Protein AF-A0A3D2M4K3-F1 (afdb_monomer_lite)

Structure (mmCIF, N/CA/C/O backbone):
data_AF-A0A3D2M4K3-F1
#
_entry.id   AF-A0A3D2M4K3-F1
#
loop_
_atom_site.group_PDB
_atom_site.id
_atom_site.type_symbol
_atom_site.label_atom_id
_atom_site.label_alt_id
_atom_site.label_comp_id
_atom_site.label_asym_id
_atom_site.label_entity_id
_atom_site.label_seq_id
_atom_site.pdbx_PDB_ins_code
_atom_site.Cartn_x
_atom_site.Cartn_y
_atom_site.Cartn_z
_atom_site.occupancy
_atom_site.B_iso_or_equiv
_atom_site.auth_seq_id
_atom_site.auth_comp_id
_atom_site.auth_asym_id
_atom_site.auth_atom_id
_atom_site.pdbx_PDB_model_num
ATOM 1 N N . MET A 1 1 ? -12.618 -17.850 25.565 1.00 41.81 1 MET A N 1
ATOM 2 C CA . MET A 1 1 ? -13.085 -18.728 24.472 1.00 41.81 1 MET A CA 1
ATOM 3 C C . MET A 1 1 ? -11.835 -19.236 23.772 1.00 41.81 1 MET A C 1
ATOM 5 O O . MET A 1 1 ? -11.196 -18.463 23.075 1.00 41.81 1 MET A O 1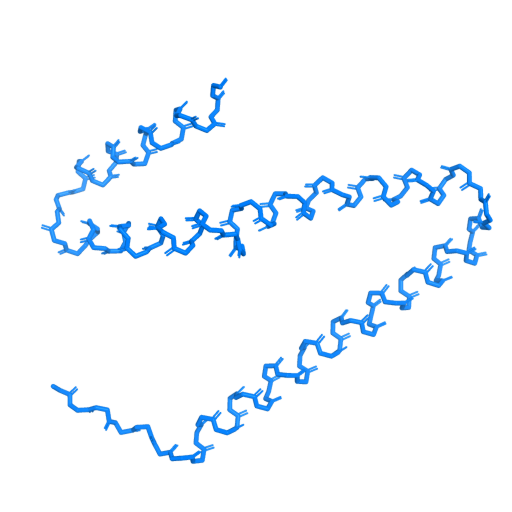
ATOM 9 N N . SER A 1 2 ? -11.391 -20.438 24.149 1.00 35.91 2 SER A N 1
ATOM 10 C CA . SER A 1 2 ? -10.045 -20.959 23.880 1.00 35.91 2 SER A CA 1
ATOM 11 C C . SER A 1 2 ? -9.763 -21.206 22.404 1.00 35.91 2 SER A C 1
ATOM 13 O O . SER A 1 2 ? -10.567 -21.811 21.696 1.00 35.91 2 SER A O 1
ATOM 15 N N . GLU A 1 3 ? -8.562 -20.804 21.995 1.00 50.06 3 GLU A N 1
ATOM 16 C CA . GLU A 1 3 ? -7.869 -21.276 20.803 1.00 50.06 3 GLU A CA 1
ATOM 17 C C . GLU A 1 3 ? -7.831 -22.806 20.755 1.00 50.06 3 GLU A C 1
ATOM 19 O O . GLU A 1 3 ? -7.345 -23.467 21.669 1.00 50.06 3 GLU A O 1
ATOM 24 N N . THR A 1 4 ? -8.292 -23.362 19.636 1.00 47.03 4 THR A N 1
ATOM 25 C CA . THR A 1 4 ? -7.932 -24.715 19.194 1.00 47.03 4 THR A CA 1
ATOM 26 C C . THR A 1 4 ? -7.133 -24.589 17.897 1.00 47.03 4 THR A C 1
ATOM 28 O O . THR A 1 4 ? -7.567 -25.007 16.829 1.00 47.03 4 THR A O 1
ATOM 31 N N . ALA A 1 5 ? -5.965 -23.948 17.959 1.00 48.50 5 ALA A N 1
ATOM 32 C CA . ALA A 1 5 ? -5.013 -23.959 16.853 1.00 48.50 5 ALA A CA 1
ATOM 33 C C . ALA A 1 5 ? -4.149 -25.223 16.969 1.00 48.50 5 ALA A C 1
ATOM 35 O O . ALA A 1 5 ? -3.098 -25.242 17.607 1.00 48.50 5 ALA A O 1
ATOM 36 N N . GLY A 1 6 ? -4.617 -26.321 16.373 1.00 45.91 6 GLY A N 1
ATOM 37 C CA . GLY A 1 6 ? -3.807 -27.527 16.228 1.00 45.91 6 GLY A CA 1
ATOM 38 C C . GLY A 1 6 ? -2.518 -27.209 15.463 1.00 45.91 6 GLY A C 1
ATOM 39 O O . GLY A 1 6 ? -2.560 -26.569 14.411 1.00 45.91 6 GLY A O 1
ATOM 40 N N . LYS A 1 7 ? -1.370 -27.683 15.964 1.00 57.91 7 LYS A N 1
ATOM 41 C CA . LYS A 1 7 ? -0.027 -27.469 15.382 1.00 57.91 7 LYS A CA 1
ATOM 42 C C . LYS A 1 7 ? 0.044 -27.725 13.860 1.00 57.91 7 LYS A C 1
ATOM 44 O O . LYS A 1 7 ? 0.805 -27.055 13.171 1.00 57.91 7 LYS A O 1
ATOM 49 N N . GLY A 1 8 ? -0.782 -28.628 13.319 1.00 60.84 8 GLY A N 1
ATOM 50 C CA . GLY A 1 8 ? -0.865 -28.910 11.877 1.00 60.84 8 GLY A CA 1
ATOM 51 C C . GLY A 1 8 ? -1.519 -27.810 11.024 1.00 60.84 8 GLY A C 1
ATOM 52 O O . GLY A 1 8 ? -1.172 -27.667 9.855 1.00 60.84 8 GLY A O 1
ATOM 53 N N . GLY A 1 9 ? -2.424 -27.004 11.589 1.00 74.69 9 GLY A N 1
ATOM 54 C CA . GLY A 1 9 ? -3.095 -25.916 10.870 1.00 74.69 9 GLY A CA 1
ATOM 55 C C . GLY A 1 9 ? -2.175 -24.719 10.633 1.00 74.69 9 GLY A C 1
ATOM 56 O O . GLY A 1 9 ? -2.117 -24.198 9.524 1.00 74.69 9 GLY A O 1
ATOM 57 N N . LEU A 1 10 ? -1.394 -24.331 11.645 1.00 81.19 10 LEU A N 1
ATOM 58 C CA . LEU A 1 10 ? -0.476 -23.194 11.547 1.00 81.19 10 LEU A CA 1
ATOM 59 C C . LEU A 1 10 ? 0.699 -23.491 10.602 1.00 81.19 10 LEU A C 1
ATOM 61 O O . LEU A 1 10 ? 1.019 -22.669 9.750 1.00 81.19 10 LEU A O 1
ATOM 65 N N . LEU A 1 11 ? 1.293 -24.689 10.693 1.00 87.06 11 LEU A N 1
ATOM 66 C CA . LEU A 1 11 ? 2.356 -25.138 9.782 1.00 87.06 11 LEU A CA 1
ATOM 67 C C . LEU A 1 11 ? 1.882 -25.162 8.324 1.00 87.06 11 LEU A C 1
ATOM 69 O O . LEU A 1 11 ? 2.580 -24.667 7.440 1.00 87.06 11 LEU A O 1
ATOM 73 N N . ARG A 1 12 ? 0.675 -25.685 8.076 1.00 84.38 12 ARG A N 1
ATOM 74 C CA . ARG A 1 12 ? 0.073 -25.715 6.739 1.00 84.38 12 ARG A CA 1
ATOM 75 C C . ARG A 1 12 ? -0.195 -24.305 6.209 1.00 84.38 12 ARG A C 1
ATOM 77 O O . ARG A 1 12 ? 0.150 -24.024 5.065 1.00 84.38 12 ARG A O 1
ATOM 84 N N . SER A 1 13 ? -0.761 -23.418 7.024 1.00 82.31 13 SER A N 1
ATOM 85 C CA . SER A 1 13 ? -1.032 -22.030 6.629 1.00 82.31 13 SER A CA 1
ATOM 86 C C . SER A 1 13 ? 0.252 -21.251 6.340 1.00 82.31 13 SER A C 1
ATOM 88 O O . SER A 1 13 ? 0.355 -20.610 5.295 1.00 82.31 13 SER A O 1
ATOM 90 N N . SER A 1 14 ? 1.266 -21.363 7.200 1.00 87.50 14 SER A N 1
ATOM 91 C CA . SER A 1 14 ? 2.571 -20.726 6.985 1.00 87.50 14 SER A CA 1
ATOM 92 C C . SER A 1 14 ? 3.271 -21.252 5.731 1.00 87.50 14 SER A C 1
ATOM 94 O O . SER A 1 14 ? 3.847 -20.467 4.976 1.00 87.50 14 SER A O 1
ATOM 96 N N . ALA A 1 15 ? 3.185 -22.558 5.456 1.00 91.94 15 ALA A N 1
ATOM 97 C CA . ALA A 1 15 ? 3.720 -23.148 4.230 1.00 91.94 15 ALA A CA 1
ATOM 98 C C . ALA A 1 15 ? 3.026 -22.595 2.974 1.00 91.94 15 ALA A C 1
ATOM 100 O O . ALA A 1 15 ? 3.702 -22.202 2.024 1.00 91.94 15 ALA A O 1
ATOM 101 N N . VAL A 1 16 ? 1.693 -22.490 2.982 1.00 91.88 16 VAL A N 1
ATOM 102 C CA . VAL A 1 16 ? 0.924 -21.930 1.857 1.00 91.88 16 VAL A CA 1
ATOM 103 C C . VAL A 1 16 ? 1.304 -20.471 1.594 1.00 91.88 16 VAL A C 1
ATOM 105 O O . VAL A 1 16 ? 1.586 -20.113 0.451 1.00 91.88 16 VAL A O 1
ATOM 108 N N . VAL A 1 17 ? 1.382 -19.637 2.634 1.00 88.94 17 VAL A N 1
ATOM 109 C CA . VAL A 1 17 ? 1.775 -18.222 2.495 1.00 88.94 17 VAL A CA 1
ATOM 110 C C . VAL A 1 17 ? 3.207 -18.095 1.969 1.00 88.94 17 VAL A C 1
ATOM 112 O O . VAL A 1 17 ? 3.477 -17.263 1.100 1.00 88.94 17 VAL A O 1
ATOM 115 N N . SER A 1 18 ? 4.120 -18.951 2.433 1.00 90.50 18 SER A N 1
ATOM 116 C CA . SER A 1 18 ? 5.519 -18.958 1.987 1.00 90.50 18 SER A CA 1
ATOM 117 C C . SER A 1 18 ? 5.641 -19.317 0.504 1.00 90.50 18 SER A C 1
ATOM 119 O O . SER A 1 18 ? 6.345 -18.637 -0.242 1.00 90.50 18 SER A O 1
ATOM 121 N N . VAL A 1 19 ? 4.900 -20.335 0.052 1.00 95.69 19 VAL A N 1
ATOM 122 C CA . VAL A 1 19 ? 4.847 -20.742 -1.362 1.00 95.69 19 VAL A CA 1
ATOM 123 C C . VAL A 1 19 ? 4.242 -19.640 -2.232 1.00 95.69 19 VAL A C 1
ATOM 125 O O . VAL A 1 19 ? 4.814 -19.297 -3.265 1.00 95.69 19 VAL A O 1
ATOM 128 N N . MET A 1 20 ? 3.135 -19.031 -1.798 1.00 91.81 20 MET A N 1
ATOM 129 C CA . MET A 1 20 ? 2.511 -17.902 -2.502 1.00 91.81 20 MET A CA 1
ATOM 130 C C . MET A 1 20 ? 3.454 -16.694 -2.609 1.00 91.81 20 MET A C 1
ATOM 132 O O . MET A 1 20 ? 3.530 -16.043 -3.654 1.00 91.81 20 MET A O 1
ATOM 136 N N . THR A 1 21 ? 4.228 -16.424 -1.556 1.00 91.56 21 THR A N 1
ATOM 137 C CA . THR A 1 21 ? 5.234 -15.352 -1.545 1.00 91.56 21 THR A CA 1
ATOM 138 C C . THR A 1 21 ? 6.378 -15.651 -2.516 1.00 91.56 21 THR A C 1
ATOM 140 O O . THR A 1 21 ? 6.792 -14.769 -3.271 1.00 91.56 21 THR A O 1
ATOM 143 N N . LEU A 1 22 ? 6.874 -16.893 -2.539 1.00 94.31 22 LEU A N 1
ATOM 144 C CA . LEU A 1 22 ? 7.937 -17.323 -3.450 1.00 94.31 22 LEU A CA 1
ATOM 145 C C . LEU A 1 22 ? 7.490 -17.222 -4.914 1.00 94.31 22 LEU A C 1
ATOM 147 O O . LEU A 1 22 ? 8.196 -16.631 -5.729 1.00 94.31 22 LEU A O 1
ATOM 151 N N . LEU A 1 23 ? 6.297 -17.733 -5.229 1.00 94.94 23 LEU A N 1
ATOM 152 C CA . LEU A 1 23 ? 5.696 -17.639 -6.562 1.00 94.94 23 LEU A CA 1
ATOM 153 C C . LEU A 1 23 ? 5.587 -16.186 -7.022 1.00 94.94 23 LEU A C 1
ATOM 155 O O . LEU A 1 23 ? 6.013 -15.859 -8.126 1.00 94.94 23 LEU A O 1
ATOM 159 N N . SER A 1 24 ? 5.099 -15.301 -6.154 1.00 91.81 24 SER A N 1
ATOM 160 C CA . SER A 1 24 ? 4.982 -13.872 -6.465 1.00 91.81 24 SER A CA 1
ATOM 161 C C . SER A 1 24 ? 6.339 -13.237 -6.788 1.00 91.81 24 SER A C 1
ATOM 163 O O . SER A 1 24 ? 6.443 -12.430 -7.711 1.00 91.81 24 SER A O 1
ATOM 165 N N . ARG A 1 25 ? 7.403 -13.629 -6.072 1.00 89.25 25 ARG A N 1
ATOM 166 C CA . ARG A 1 25 ? 8.772 -13.159 -6.341 1.00 89.25 25 ARG A CA 1
ATOM 167 C C . ARG A 1 25 ? 9.314 -13.667 -7.672 1.00 89.25 25 ARG A C 1
ATOM 169 O O . ARG A 1 25 ? 9.886 -12.880 -8.420 1.00 89.25 25 ARG A O 1
ATOM 176 N N . VAL A 1 26 ? 9.120 -14.950 -7.976 1.00 94.56 26 VAL A N 1
ATOM 177 C CA . VAL A 1 26 ? 9.561 -15.543 -9.247 1.00 94.56 26 VAL A CA 1
ATOM 178 C C . VAL A 1 26 ? 8.834 -14.889 -10.422 1.00 94.56 26 VAL A C 1
ATOM 180 O O . VAL A 1 26 ? 9.481 -14.491 -11.384 1.00 94.56 26 VA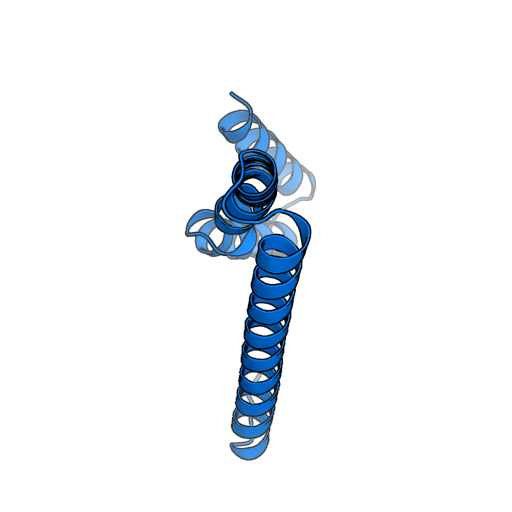L A O 1
ATOM 183 N N . LEU A 1 27 ? 7.517 -14.694 -10.324 1.00 91.50 27 LEU A N 1
ATOM 184 C CA . LEU A 1 27 ? 6.737 -13.995 -11.350 1.00 91.50 27 LEU A CA 1
ATOM 185 C C . LEU A 1 27 ? 7.199 -12.543 -11.538 1.00 91.50 27 LEU A C 1
ATOM 187 O O . LEU A 1 27 ? 7.316 -12.080 -12.671 1.00 91.50 27 LEU A O 1
ATOM 191 N N . GLY A 1 28 ? 7.519 -11.840 -10.447 1.00 85.50 28 GLY A N 1
ATOM 192 C CA . GLY A 1 28 ? 8.124 -10.508 -10.506 1.00 85.50 28 GLY A CA 1
ATOM 193 C C . GLY A 1 28 ? 9.480 -10.505 -11.220 1.00 85.50 28 GLY A C 1
ATOM 194 O O . GLY A 1 28 ? 9.719 -9.662 -12.076 1.00 85.50 28 GLY A O 1
ATOM 195 N N . MET A 1 29 ? 10.332 -11.494 -10.946 1.00 85.69 29 MET A N 1
ATOM 196 C CA . MET A 1 29 ? 11.635 -11.634 -11.603 1.00 85.69 29 MET A CA 1
ATOM 197 C C . MET A 1 29 ? 11.502 -11.949 -13.098 1.00 85.69 29 MET A C 1
ATOM 199 O O . MET A 1 29 ? 12.226 -11.382 -13.914 1.00 85.69 29 MET A O 1
ATOM 203 N N . VAL A 1 30 ? 10.549 -12.805 -13.477 1.00 87.94 30 VAL A N 1
ATOM 204 C CA . VAL A 1 30 ? 10.238 -13.085 -14.887 1.00 87.94 30 VAL A CA 1
ATOM 205 C C . VAL A 1 30 ? 9.739 -11.824 -15.585 1.00 87.94 30 VAL A C 1
ATOM 207 O O . VAL A 1 30 ? 10.201 -11.524 -16.682 1.00 87.94 30 VAL A O 1
ATOM 210 N N . ARG A 1 31 ? 8.855 -11.044 -14.950 1.00 81.50 31 ARG A N 1
ATOM 211 C CA . ARG A 1 31 ? 8.429 -9.737 -15.472 1.00 81.50 31 ARG A CA 1
ATOM 212 C C . ARG A 1 31 ? 9.634 -8.835 -15.728 1.00 81.50 31 ARG A C 1
ATOM 214 O O . ARG A 1 31 ? 9.717 -8.236 -16.793 1.00 81.50 31 ARG A O 1
ATOM 221 N N . ASP A 1 32 ? 10.555 -8.750 -14.776 1.00 77.31 32 ASP A N 1
ATOM 222 C CA . ASP A 1 32 ? 11.732 -7.888 -14.892 1.00 77.31 32 ASP A CA 1
ATOM 223 C C . ASP A 1 32 ? 12.673 -8.359 -16.012 1.00 77.31 32 ASP A C 1
ATOM 225 O O . ASP A 1 32 ? 13.148 -7.533 -16.789 1.00 77.31 32 ASP A O 1
ATOM 229 N N . MET A 1 33 ? 12.868 -9.674 -16.172 1.00 78.25 33 MET A N 1
ATOM 230 C CA . MET A 1 33 ? 13.605 -10.258 -17.303 1.00 78.25 33 MET A CA 1
ATOM 231 C C . MET A 1 33 ? 12.934 -9.968 -18.647 1.00 78.25 33 MET A C 1
ATOM 233 O O . MET A 1 33 ? 13.612 -9.603 -19.604 1.00 78.25 33 MET A O 1
ATOM 237 N N . VAL A 1 34 ? 11.607 -10.096 -18.722 1.00 81.19 34 VAL A N 1
ATOM 238 C CA . VAL A 1 34 ? 10.823 -9.783 -19.922 1.00 81.19 34 VAL A CA 1
ATOM 239 C C . VAL A 1 34 ? 10.991 -8.306 -20.276 1.00 81.19 34 VAL A C 1
ATOM 241 O O . VAL A 1 34 ? 11.391 -7.990 -21.393 1.00 81.19 34 VAL A O 1
ATOM 244 N N . VAL A 1 35 ? 10.796 -7.397 -19.323 1.00 74.44 35 VAL A N 1
ATOM 245 C CA . VAL A 1 35 ? 10.979 -5.950 -19.525 1.00 74.44 35 VAL A CA 1
ATOM 246 C C . VAL A 1 35 ? 12.407 -5.635 -19.982 1.00 74.44 35 VAL A C 1
ATOM 248 O O . VAL A 1 35 ? 12.582 -4.929 -20.971 1.00 74.44 35 VAL A O 1
ATOM 251 N N . ALA A 1 36 ? 13.424 -6.214 -19.341 1.00 71.56 36 ALA A N 1
ATOM 252 C CA . ALA A 1 36 ? 14.818 -6.041 -19.747 1.00 71.56 36 ALA A CA 1
ATOM 253 C C . ALA A 1 36 ? 15.103 -6.603 -21.154 1.00 71.56 36 ALA A C 1
ATOM 255 O O . ALA A 1 36 ? 15.881 -6.013 -21.897 1.00 71.56 36 ALA A O 1
ATOM 256 N N . SER A 1 37 ? 14.456 -7.706 -21.548 1.00 69.94 37 SER A N 1
ATOM 257 C CA . SER A 1 37 ? 14.622 -8.311 -22.878 1.00 69.94 37 SER A CA 1
ATOM 258 C C . SER A 1 37 ? 13.945 -7.517 -24.001 1.00 69.94 37 SER A C 1
ATOM 260 O O . SER A 1 37 ? 14.499 -7.430 -25.093 1.00 69.94 37 SER A O 1
ATOM 262 N N . TYR A 1 38 ? 12.783 -6.905 -23.738 1.00 64.88 38 TYR A N 1
ATOM 263 C CA . TYR A 1 38 ? 12.044 -6.118 -24.733 1.00 64.88 38 TYR A CA 1
ATOM 264 C C . TYR A 1 38 ? 12.557 -4.678 -24.854 1.00 64.88 38 TYR A C 1
ATOM 266 O O . TYR A 1 38 ? 12.502 -4.108 -25.941 1.00 64.88 38 TYR A O 1
ATOM 274 N N . PHE A 1 39 ? 13.053 -4.082 -23.765 1.00 63.28 39 PHE A N 1
ATOM 275 C CA . PHE A 1 39 ? 13.494 -2.681 -23.744 1.00 63.28 39 PHE A CA 1
ATOM 276 C C . PHE A 1 39 ? 15.023 -2.498 -23.706 1.00 63.28 39 PHE A C 1
ATOM 278 O O . PHE A 1 39 ? 15.499 -1.379 -23.906 1.00 63.28 39 PHE A O 1
ATOM 285 N N . GL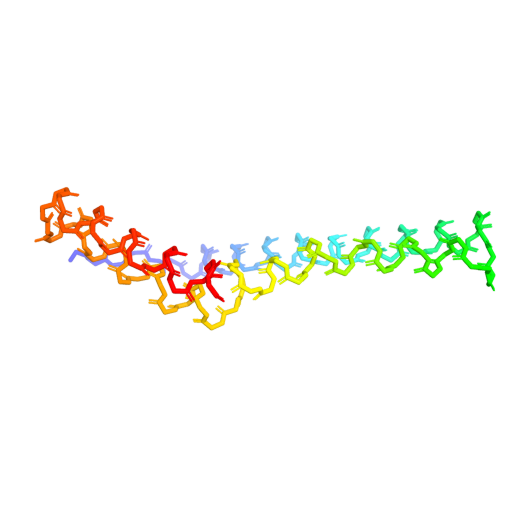Y A 1 40 ? 15.805 -3.561 -23.476 1.00 64.12 40 GLY A N 1
ATOM 286 C CA . GLY A 1 40 ? 17.259 -3.471 -23.283 1.00 64.12 40 GLY A CA 1
ATOM 287 C C . GLY A 1 40 ? 17.639 -2.612 -22.064 1.00 64.12 40 GLY A C 1
ATOM 288 O O . GLY A 1 40 ? 16.807 -2.329 -21.203 1.00 64.12 40 GLY A O 1
ATOM 289 N N . SER A 1 41 ? 18.886 -2.128 -21.993 1.00 57.34 41 SER A N 1
ATOM 290 C CA . SER A 1 41 ? 19.340 -1.138 -20.992 1.00 57.34 41 SER A CA 1
ATOM 291 C C . SER A 1 41 ? 18.908 0.302 -21.343 1.00 57.34 41 SER A C 1
ATOM 293 O O . SER A 1 41 ? 19.721 1.226 -21.307 1.00 57.34 41 SER A O 1
ATOM 295 N N . GLY A 1 42 ? 17.665 0.483 -21.800 1.00 66.62 42 GLY A N 1
ATOM 296 C CA . GLY A 1 42 ? 17.157 1.745 -22.345 1.00 66.62 42 GLY A CA 1
ATOM 297 C C . GLY A 1 42 ? 16.206 2.5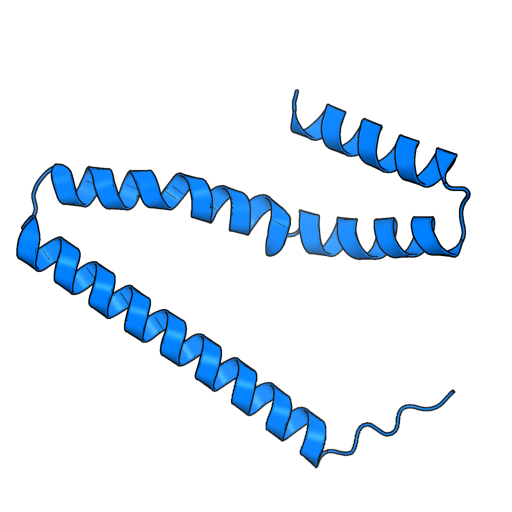01 -21.411 1.00 66.62 42 GLY A C 1
ATOM 298 O O . GLY A 1 42 ? 15.570 1.916 -20.537 1.00 66.62 42 GLY A O 1
ATOM 299 N N . ALA A 1 43 ? 16.030 3.803 -21.672 1.00 63.06 43 ALA A N 1
ATOM 300 C CA . ALA A 1 43 ? 15.184 4.735 -20.909 1.00 63.06 43 ALA A CA 1
ATOM 301 C C . ALA A 1 43 ? 13.723 4.273 -20.691 1.00 63.06 43 ALA A C 1
ATOM 303 O O . ALA A 1 43 ? 13.058 4.715 -19.756 1.00 63.06 43 ALA A O 1
ATOM 304 N N . ALA A 1 44 ? 13.213 3.367 -21.530 1.00 64.31 44 ALA A N 1
ATOM 305 C CA . ALA A 1 44 ? 11.886 2.778 -21.374 1.00 64.31 44 ALA A CA 1
ATOM 306 C C . ALA A 1 44 ? 11.806 1.753 -20.222 1.00 64.31 44 ALA A C 1
ATOM 308 O O . ALA A 1 44 ? 10.790 1.703 -19.528 1.00 64.31 44 ALA A O 1
ATOM 309 N N . ALA A 1 45 ? 12.876 0.988 -19.966 1.00 66.94 45 ALA A N 1
ATOM 310 C CA . ALA A 1 45 ? 12.956 0.102 -18.804 1.00 66.94 45 ALA A CA 1
ATOM 311 C C . ALA A 1 45 ? 12.982 0.923 -17.504 1.00 66.94 45 ALA A C 1
ATOM 313 O O . ALA A 1 45 ? 12.218 0.641 -16.579 1.00 66.94 45 ALA A O 1
ATOM 314 N N . ASP A 1 46 ? 13.771 2.001 -17.466 1.00 67.88 46 ASP A N 1
ATOM 315 C CA . ASP A 1 46 ? 13.812 2.928 -16.328 1.00 67.88 46 ASP A CA 1
ATOM 316 C C . ASP A 1 46 ? 12.449 3.584 -16.071 1.00 67.88 46 ASP A C 1
ATOM 318 O O . ASP A 1 46 ? 11.991 3.633 -14.926 1.00 67.88 46 ASP A O 1
ATOM 322 N N . ALA A 1 47 ? 11.751 4.023 -17.125 1.00 72.50 47 ALA A N 1
ATOM 323 C CA . ALA A 1 47 ? 10.405 4.581 -17.014 1.00 72.50 47 ALA A CA 1
ATOM 324 C C . ALA A 1 47 ? 9.395 3.559 -16.465 1.00 72.50 47 ALA A C 1
ATOM 326 O O . ALA A 1 47 ? 8.588 3.899 -15.597 1.00 72.50 47 ALA A O 1
ATOM 327 N N . PHE A 1 48 ? 9.470 2.298 -16.904 1.00 72.50 48 PHE A N 1
ATOM 328 C CA . PHE A 1 48 ? 8.646 1.215 -16.368 1.00 72.50 48 PHE A CA 1
ATOM 329 C C . PHE A 1 48 ? 8.929 1.001 -14.875 1.00 72.50 48 PHE A C 1
ATOM 331 O O . PHE A 1 48 ? 8.007 1.035 -14.059 1.00 72.50 48 PHE A O 1
ATOM 338 N N . PHE A 1 49 ? 10.196 0.869 -14.470 1.00 73.00 49 PHE A N 1
ATOM 339 C CA . PHE A 1 49 ? 10.550 0.697 -13.057 1.00 73.00 49 PHE A CA 1
ATOM 340 C C . PHE A 1 49 ? 10.130 1.889 -12.190 1.00 73.00 49 PHE A C 1
ATOM 342 O O . PHE A 1 49 ? 9.643 1.685 -11.075 1.00 73.00 49 PHE A O 1
ATOM 349 N N . ILE A 1 50 ? 10.264 3.122 -12.687 1.00 79.75 50 ILE A N 1
ATOM 350 C CA . ILE A 1 50 ? 9.794 4.330 -11.995 1.00 79.75 50 ILE A CA 1
ATOM 351 C C . ILE A 1 50 ? 8.267 4.324 -11.866 1.00 79.75 50 ILE A C 1
ATOM 353 O O . ILE A 1 50 ? 7.759 4.565 -10.770 1.00 79.75 50 ILE A O 1
ATOM 357 N N . ALA A 1 51 ? 7.534 3.969 -12.923 1.00 81.69 51 ALA A N 1
ATOM 358 C CA . ALA A 1 51 ? 6.078 3.861 -12.872 1.00 81.69 51 ALA A CA 1
ATOM 359 C C . ALA A 1 51 ? 5.626 2.841 -11.816 1.00 81.69 51 ALA A C 1
ATOM 361 O O . ALA A 1 51 ? 4.692 3.110 -11.063 1.00 81.69 51 ALA A O 1
ATOM 362 N N . PHE A 1 52 ? 6.338 1.717 -11.670 1.00 79.69 52 PHE A N 1
ATOM 363 C CA . PHE A 1 52 ? 6.052 0.731 -10.623 1.00 79.69 52 PHE A CA 1
ATOM 364 C C . PHE A 1 52 ? 6.425 1.182 -9.207 1.00 79.69 52 PHE A C 1
ATOM 366 O O . PHE A 1 52 ? 5.912 0.595 -8.249 1.00 79.69 52 PHE A O 1
ATOM 373 N N . LYS A 1 53 ? 7.263 2.208 -9.022 1.00 84.00 53 LYS A N 1
ATOM 374 C CA . LYS A 1 53 ? 7.569 2.731 -7.679 1.00 84.00 53 LYS A CA 1
ATOM 375 C C . LYS A 1 53 ? 6.363 3.412 -7.046 1.00 84.00 53 LYS A C 1
ATOM 377 O O . LYS A 1 53 ? 6.185 3.255 -5.846 1.00 84.00 53 LYS A O 1
ATOM 382 N N . ILE A 1 54 ? 5.518 4.087 -7.825 1.00 86.38 54 ILE A N 1
ATOM 383 C CA . ILE A 1 54 ? 4.326 4.790 -7.322 1.00 86.38 54 ILE A CA 1
ATOM 384 C C . ILE A 1 54 ? 3.351 3.830 -6.606 1.00 86.38 54 ILE A C 1
ATOM 386 O O . ILE A 1 54 ? 3.108 4.017 -5.412 1.00 86.38 54 ILE A O 1
ATOM 390 N N . PRO A 1 55 ? 2.835 2.757 -7.240 1.00 84.56 55 PRO A N 1
ATOM 391 C CA . PRO A 1 55 ? 1.937 1.824 -6.566 1.00 84.56 55 PRO A CA 1
ATOM 392 C C . PRO A 1 55 ? 2.645 1.044 -5.453 1.00 84.56 55 PRO A C 1
ATOM 394 O O . PRO A 1 55 ? 2.053 0.794 -4.404 1.00 84.56 55 PRO A O 1
ATOM 397 N N . ASN A 1 56 ? 3.926 0.691 -5.625 1.00 86.56 56 ASN A N 1
ATOM 398 C CA . ASN A 1 56 ? 4.684 0.024 -4.563 1.00 86.56 56 ASN A CA 1
ATOM 399 C C . ASN A 1 56 ? 4.897 0.919 -3.339 1.00 86.56 56 ASN A C 1
ATOM 401 O O . ASN A 1 56 ? 4.884 0.419 -2.217 1.00 86.56 56 ASN A O 1
ATOM 405 N N . PHE A 1 57 ? 5.077 2.221 -3.539 1.00 86.31 57 PHE A N 1
ATOM 406 C CA . PHE A 1 57 ? 5.174 3.196 -2.465 1.00 86.31 57 PHE A CA 1
ATOM 407 C C . PHE A 1 57 ? 3.855 3.289 -1.701 1.00 86.31 57 PHE A C 1
ATOM 409 O O . PHE A 1 57 ? 3.865 3.138 -0.484 1.00 86.31 57 PHE A O 1
ATOM 416 N N . LEU A 1 58 ? 2.721 3.416 -2.400 1.00 86.44 58 LEU A N 1
ATOM 417 C CA . LEU A 1 58 ? 1.394 3.423 -1.773 1.00 86.44 58 LEU A CA 1
ATOM 418 C C . LEU A 1 58 ? 1.125 2.133 -0.985 1.00 86.44 58 LEU A C 1
ATOM 420 O O . LEU A 1 58 ? 0.671 2.191 0.155 1.00 86.44 58 LEU A O 1
ATOM 424 N N . ARG A 1 59 ? 1.471 0.968 -1.546 1.00 84.12 59 ARG A N 1
ATOM 425 C CA . ARG A 1 59 ? 1.370 -0.326 -0.849 1.00 84.12 59 ARG A CA 1
ATOM 426 C C . ARG A 1 59 ? 2.228 -0.354 0.418 1.00 84.12 59 ARG A C 1
ATOM 428 O O . ARG A 1 59 ? 1.744 -0.735 1.481 1.00 84.12 59 ARG A O 1
ATOM 435 N N . ARG A 1 60 ? 3.486 0.088 0.330 1.00 83.69 60 ARG A N 1
ATOM 436 C CA . ARG A 1 60 ? 4.385 0.170 1.493 1.00 83.69 60 ARG A CA 1
ATOM 437 C C . ARG A 1 60 ? 3.900 1.174 2.535 1.00 83.69 60 ARG A C 1
ATOM 439 O O . ARG A 1 60 ? 4.099 0.930 3.717 1.00 83.69 60 ARG A O 1
ATOM 446 N N . LEU A 1 61 ? 3.272 2.269 2.121 1.00 84.38 61 LEU A N 1
ATOM 447 C CA . LEU A 1 61 ? 2.766 3.298 3.023 1.00 84.38 61 LEU A CA 1
ATOM 448 C C . LEU A 1 61 ? 1.490 2.839 3.744 1.00 84.38 61 LEU A C 1
ATOM 450 O O . LEU A 1 61 ? 1.409 2.957 4.963 1.00 84.38 61 LEU A O 1
ATOM 454 N N . PHE A 1 62 ? 0.524 2.269 3.017 1.00 83.12 62 PHE A N 1
ATOM 455 C CA . PHE A 1 62 ? -0.829 2.027 3.533 1.00 83.12 62 PHE A CA 1
ATOM 456 C C . PHE A 1 62 ? -1.165 0.574 3.868 1.00 83.12 62 PHE A C 1
ATOM 458 O O . PHE A 1 62 ? -2.037 0.353 4.703 1.00 83.12 62 PHE A O 1
ATOM 465 N N . ALA A 1 63 ? -0.522 -0.409 3.235 1.00 79.88 63 ALA A N 1
ATOM 466 C CA . ALA A 1 63 ? -0.883 -1.823 3.388 1.00 79.88 63 ALA A CA 1
ATOM 467 C C . ALA A 1 63 ? 0.134 -2.621 4.215 1.00 79.88 63 ALA A C 1
ATOM 469 O O . ALA A 1 63 ? -0.242 -3.533 4.944 1.00 79.88 63 ALA A O 1
ATOM 470 N N . GLU A 1 64 ? 1.419 -2.276 4.121 1.00 79.00 64 GLU A N 1
ATOM 471 C CA . GLU A 1 64 ? 2.505 -3.054 4.743 1.00 79.00 64 GLU A CA 1
ATOM 472 C C . GLU A 1 64 ? 3.314 -2.270 5.783 1.00 79.00 64 GLU A C 1
ATOM 474 O O . GLU A 1 64 ? 4.088 -2.855 6.536 1.00 79.00 64 GLU A O 1
ATOM 479 N N . GLY A 1 65 ? 3.159 -0.948 5.828 1.00 78.69 65 GLY A N 1
ATOM 480 C CA . GLY A 1 65 ? 3.973 -0.066 6.659 1.00 78.69 65 GLY A CA 1
ATOM 481 C C . GLY A 1 65 ? 3.521 0.039 8.113 1.00 78.69 65 GLY A C 1
ATOM 482 O O . GLY A 1 65 ? 2.473 -0.464 8.518 1.00 78.69 65 GLY A O 1
ATOM 483 N N . ALA A 1 66 ? 4.303 0.790 8.893 1.00 84.12 66 ALA A N 1
ATOM 484 C CA . ALA A 1 66 ? 4.005 1.103 10.292 1.00 84.12 66 ALA A CA 1
ATOM 485 C C . ALA A 1 66 ? 2.620 1.751 10.471 1.00 84.12 66 ALA A C 1
ATOM 487 O O . ALA A 1 66 ? 1.945 1.493 11.465 1.00 84.12 66 ALA A O 1
ATOM 488 N N . PHE A 1 67 ? 2.168 2.528 9.479 1.00 87.12 67 PHE A N 1
ATOM 489 C CA . PHE A 1 67 ? 0.820 3.086 9.468 1.00 87.12 67 PHE A CA 1
ATOM 490 C C . PHE A 1 67 ? -0.249 1.991 9.480 1.00 87.12 67 PHE A C 1
ATOM 492 O O . PHE A 1 67 ? -1.114 2.023 10.342 1.00 87.12 67 PHE A O 1
ATOM 499 N N . ALA A 1 68 ? -0.173 0.991 8.595 1.00 86.38 68 ALA A N 1
ATOM 500 C CA . ALA A 1 68 ? -1.147 -0.103 8.547 1.00 86.38 68 ALA A CA 1
ATOM 501 C C . ALA A 1 68 ? -1.193 -0.878 9.875 1.00 86.38 68 ALA A C 1
ATOM 503 O O . ALA A 1 68 ? -2.269 -1.158 10.402 1.00 86.38 68 ALA A O 1
ATOM 504 N N . GLN A 1 69 ? -0.015 -1.162 10.444 1.00 88.94 69 GLN A N 1
ATOM 505 C CA . GLN A 1 69 ? 0.126 -1.883 11.713 1.00 88.94 69 GLN A CA 1
ATOM 506 C C . GLN A 1 69 ? -0.468 -1.114 12.902 1.00 88.94 69 GLN A C 1
ATOM 508 O O . GLN A 1 69 ? -1.029 -1.733 13.800 1.00 88.94 69 GLN A O 1
ATOM 513 N N . ALA A 1 70 ? -0.380 0.219 12.910 1.00 89.94 70 ALA A N 1
ATOM 514 C CA . ALA A 1 70 ? -0.946 1.052 13.971 1.00 89.94 70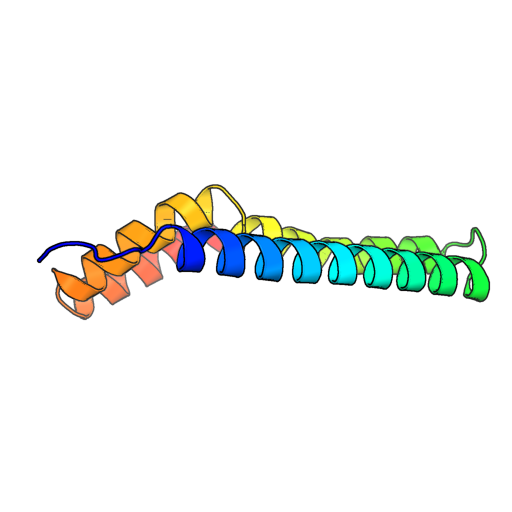 ALA A CA 1
ATOM 515 C C . ALA A 1 70 ? -2.426 1.407 13.733 1.00 89.94 70 ALA A C 1
ATOM 517 O O . ALA A 1 70 ? -3.221 1.438 14.669 1.00 89.94 70 ALA A O 1
ATOM 518 N N . PHE A 1 71 ? -2.816 1.662 12.484 1.00 90.62 71 PHE A N 1
ATOM 519 C CA . PHE A 1 71 ? -4.141 2.163 12.124 1.00 90.62 71 PHE A CA 1
ATOM 520 C C . PHE A 1 71 ? -5.210 1.068 12.123 1.00 90.62 71 PHE A C 1
ATOM 522 O O . PHE A 1 71 ? -6.308 1.290 12.633 1.00 90.62 71 PHE A O 1
ATOM 529 N N . VAL A 1 72 ? -4.910 -0.124 11.591 1.00 90.81 72 VAL A N 1
ATOM 530 C CA . VAL A 1 72 ? -5.897 -1.214 11.474 1.00 90.81 72 VAL A CA 1
ATOM 531 C C . VAL A 1 72 ? -6.441 -1.664 12.841 1.00 90.81 72 VAL A C 1
ATOM 533 O O . VAL A 1 72 ? -7.666 -1.752 12.974 1.00 90.81 72 VAL A O 1
ATOM 536 N N . PRO A 1 73 ? -5.612 -1.891 13.883 1.00 91.94 73 PRO A N 1
ATOM 537 C CA . PRO A 1 73 ? -6.115 -2.251 15.210 1.00 91.94 73 PRO A CA 1
ATOM 538 C C . PRO A 1 73 ? -6.983 -1.156 15.837 1.00 91.94 73 PRO A C 1
ATOM 540 O O . PRO A 1 73 ? -8.055 -1.453 16.363 1.00 91.94 73 PRO A O 1
ATOM 543 N N . VAL A 1 74 ? -6.567 0.112 15.725 1.00 93.44 74 VAL A N 1
ATOM 544 C CA . VAL A 1 74 ? -7.310 1.262 16.271 1.00 93.44 74 VAL A CA 1
ATOM 545 C C . VAL A 1 74 ? -8.661 1.414 15.572 1.00 93.44 74 VAL A C 1
ATOM 547 O O . VAL A 1 74 ? -9.690 1.561 16.231 1.00 93.44 74 VAL A O 1
ATOM 550 N N . LEU A 1 75 ? -8.695 1.307 14.242 1.00 93.06 75 LEU A N 1
ATOM 551 C CA . LEU A 1 75 ? -9.942 1.357 13.482 1.00 93.06 75 LEU A CA 1
ATOM 552 C C . LEU A 1 75 ? -10.876 0.191 13.850 1.00 93.06 75 LEU A C 1
ATOM 554 O O . LEU A 1 75 ? -12.083 0.393 14.002 1.00 93.06 75 LEU A O 1
ATOM 558 N N . SER A 1 76 ? -10.332 -1.017 14.026 1.00 93.62 76 SER A N 1
ATOM 559 C CA . SER A 1 76 ? -11.102 -2.196 14.445 1.00 93.62 76 SER A CA 1
ATOM 560 C C . SER A 1 76 ? -11.702 -2.025 15.844 1.00 93.62 76 SER A C 1
ATOM 562 O O . SER A 1 76 ? -12.853 -2.403 16.081 1.00 93.62 76 SER A O 1
ATOM 564 N N . GLU A 1 77 ? -10.954 -1.425 16.769 1.00 94.44 77 GLU A N 1
ATOM 565 C CA . GLU A 1 77 ? -11.450 -1.107 18.105 1.00 94.44 77 GLU A CA 1
ATOM 566 C C . GLU A 1 77 ? -12.594 -0.089 18.051 1.00 94.44 77 GLU A C 1
ATOM 568 O O . GLU A 1 77 ? -13.649 -0.324 18.645 1.00 94.44 77 GLU A O 1
ATOM 573 N N . TYR A 1 78 ? -12.425 1.002 17.298 1.00 95.00 78 TYR A N 1
ATOM 574 C CA . TYR A 1 78 ? -13.456 2.031 17.144 1.00 95.00 78 TYR A CA 1
ATOM 575 C C . TYR A 1 78 ? -14.732 1.456 16.529 1.00 95.00 78 TYR A C 1
ATOM 577 O O . TYR A 1 78 ? -15.824 1.720 17.021 1.00 95.00 78 TYR A O 1
ATOM 585 N N . ARG A 1 79 ? -14.619 0.592 15.515 1.00 92.00 79 ARG A N 1
ATOM 586 C CA . ARG A 1 79 ? -15.793 -0.061 14.915 1.00 92.00 79 ARG A CA 1
ATOM 587 C C . ARG A 1 79 ? -16.566 -0.968 15.871 1.00 92.00 79 ARG A C 1
ATOM 589 O O . ARG A 1 79 ? -17.746 -1.200 15.631 1.00 92.00 79 ARG A O 1
ATOM 596 N N . THR A 1 80 ? -15.909 -1.497 16.901 1.00 93.38 80 THR A N 1
ATOM 597 C CA . THR A 1 80 ? -16.518 -2.458 17.833 1.00 93.38 80 THR A CA 1
ATOM 598 C C . THR A 1 80 ? -17.040 -1.777 19.097 1.00 93.38 80 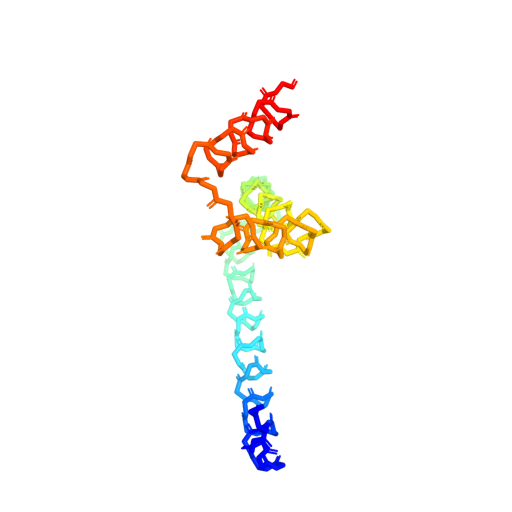THR A C 1
ATOM 600 O O . THR A 1 80 ? -18.070 -2.177 19.630 1.00 93.38 80 THR A O 1
ATOM 603 N N . LYS A 1 81 ? -16.325 -0.761 19.595 1.00 92.56 81 LYS A N 1
ATOM 604 C CA . LYS A 1 81 ? -16.586 -0.136 20.901 1.00 92.56 81 LYS A CA 1
ATOM 605 C C . LYS A 1 81 ? -17.203 1.260 20.822 1.00 92.56 81 LYS A C 1
ATOM 607 O O . LYS A 1 81 ? -17.632 1.776 21.850 1.00 92.56 81 LYS A O 1
ATOM 612 N N . ARG A 1 82 ? -17.182 1.908 19.655 1.00 92.25 82 ARG A N 1
ATOM 613 C CA . ARG A 1 82 ? -17.581 3.311 19.486 1.00 92.25 82 ARG A CA 1
ATOM 614 C C . ARG A 1 82 ? -18.743 3.455 18.516 1.00 92.25 82 ARG A C 1
ATOM 616 O O . ARG A 1 82 ? -19.112 2.529 17.795 1.00 92.25 82 ARG A O 1
ATOM 623 N N . THR A 1 83 ? -19.339 4.639 18.526 1.00 94.19 83 THR A N 1
ATOM 624 C CA . THR A 1 83 ? -20.442 4.975 17.624 1.00 94.19 83 THR A CA 1
ATOM 625 C C . THR A 1 83 ? -19.944 5.160 16.188 1.00 94.19 83 THR A C 1
ATOM 627 O O . THR A 1 83 ? -18.786 5.511 15.949 1.00 94.19 83 THR A O 1
ATOM 630 N N . LEU A 1 84 ? -20.833 4.984 15.203 1.00 92.00 84 LEU A N 1
ATOM 631 C CA . LEU A 1 84 ? -20.496 5.202 13.788 1.00 92.00 84 LEU A CA 1
ATOM 632 C C . LEU A 1 84 ? -19.973 6.622 13.511 1.00 92.00 84 LEU A C 1
ATOM 634 O O . LEU A 1 84 ? -19.140 6.808 12.626 1.00 92.00 84 LEU A O 1
ATOM 638 N N . VAL A 1 85 ? -20.429 7.612 14.284 1.00 94.81 85 VAL A N 1
ATOM 639 C CA . VAL A 1 85 ? -19.979 9.006 14.174 1.00 94.81 85 VAL A CA 1
ATOM 640 C C . VAL A 1 85 ? -18.512 9.143 14.582 1.00 94.81 85 VAL A C 1
ATOM 642 O O . VAL A 1 85 ? -17.740 9.780 13.870 1.00 94.81 85 VAL A O 1
ATOM 645 N N . GLU A 1 86 ? -18.097 8.509 15.680 1.00 92.81 86 GLU A N 1
ATOM 646 C CA . GLU A 1 86 ? -16.701 8.530 16.140 1.00 92.81 86 GLU A CA 1
ATOM 647 C C . GLU A 1 86 ? -15.766 7.796 15.171 1.00 92.81 86 GLU A C 1
ATOM 649 O O . GLU A 1 86 ? -14.651 8.256 14.927 1.00 92.81 86 GLU A O 1
ATOM 654 N N . VAL A 1 87 ? -16.224 6.690 14.573 1.00 92.94 87 VAL A N 1
ATOM 655 C CA . VAL A 1 87 ? -15.479 5.984 13.514 1.00 92.94 87 VAL A CA 1
ATOM 656 C C . VAL A 1 87 ? -15.272 6.900 12.309 1.00 92.94 87 VAL A C 1
ATOM 658 O O . VAL A 1 87 ? -14.157 7.008 11.801 1.00 92.94 87 VAL A O 1
ATOM 661 N N . LYS A 1 88 ? -16.332 7.582 11.861 1.00 93.38 88 LYS A N 1
ATOM 662 C CA . LYS A 1 88 ? -16.259 8.506 10.725 1.00 93.38 88 LYS A CA 1
ATOM 663 C C . LYS A 1 88 ? -15.317 9.675 11.015 1.00 93.38 88 LYS A C 1
ATOM 665 O O . LYS A 1 88 ? -14.456 9.968 10.198 1.00 93.38 88 LYS A O 1
ATOM 670 N N . LEU A 1 89 ? -15.402 10.259 12.209 1.00 94.94 89 LEU A N 1
ATOM 671 C CA . LEU A 1 89 ? -14.520 11.343 12.640 1.00 94.94 89 LEU A CA 1
ATOM 672 C C . LEU A 1 89 ? -13.044 10.922 12.663 1.00 94.94 89 LEU A C 1
ATOM 674 O O . LEU A 1 89 ? -12.175 11.701 12.271 1.00 94.94 89 LEU A O 1
ATOM 678 N N . LEU A 1 90 ? -12.754 9.700 13.122 1.00 92.94 90 LEU A N 1
ATOM 679 C CA . LEU A 1 90 ? -11.403 9.144 13.087 1.00 92.94 90 LEU A CA 1
ATOM 680 C C . LEU A 1 90 ? -10.896 9.048 11.642 1.00 92.94 90 LEU A C 1
ATOM 682 O O . LEU A 1 90 ? -9.791 9.509 11.356 1.00 92.94 90 LEU A O 1
ATOM 686 N N . VAL A 1 91 ? -11.697 8.488 10.733 1.00 92.69 91 VAL A N 1
ATOM 687 C CA . VAL A 1 91 ? -11.334 8.361 9.312 1.00 92.69 91 VAL A CA 1
ATOM 688 C C . VAL A 1 91 ? -11.123 9.733 8.676 1.00 92.69 91 VAL A C 1
ATOM 690 O O . VAL A 1 91 ? -10.080 9.942 8.063 1.00 92.69 91 VAL A O 1
ATOM 693 N N . ASP A 1 92 ? -12.040 10.678 8.885 1.00 93.81 92 ASP A N 1
ATOM 694 C CA . ASP A 1 92 ? -11.975 12.029 8.316 1.00 93.81 92 ASP A CA 1
ATOM 695 C C . ASP A 1 92 ? -10.708 12.772 8.773 1.00 93.81 92 ASP A C 1
ATOM 697 O O . ASP A 1 92 ? -10.000 13.366 7.960 1.00 93.81 92 ASP A O 1
ATOM 701 N N . ARG A 1 93 ? -10.361 12.688 10.065 1.00 93.69 93 ARG A N 1
ATOM 702 C CA . ARG A 1 93 ? -9.129 13.294 10.603 1.00 93.69 93 ARG A CA 1
ATOM 703 C C . ARG A 1 93 ? -7.871 12.629 10.062 1.00 93.69 93 ARG A C 1
ATOM 705 O O . ARG A 1 93 ? -6.912 13.320 9.730 1.00 93.69 93 ARG A O 1
ATOM 712 N N . THR A 1 94 ? -7.865 11.301 9.978 1.00 91.94 94 THR A N 1
ATOM 713 C CA . THR A 1 94 ? -6.692 10.561 9.494 1.00 91.94 94 THR A CA 1
ATOM 714 C C . THR A 1 94 ? -6.466 10.825 8.005 1.00 91.94 94 THR A C 1
ATOM 716 O O . THR A 1 94 ? -5.339 11.080 7.596 1.00 91.94 94 THR A O 1
ATOM 719 N N . ALA A 1 95 ? -7.535 10.843 7.204 1.00 90.19 95 ALA A N 1
ATOM 720 C CA . ALA A 1 95 ? -7.483 11.199 5.790 1.00 90.19 95 ALA A CA 1
ATOM 721 C C . ALA A 1 95 ? -7.047 12.659 5.583 1.00 90.19 95 ALA A C 1
ATOM 723 O O . ALA A 1 95 ? -6.205 12.921 4.728 1.00 90.19 95 ALA A O 1
ATOM 724 N N . GLY A 1 96 ? -7.551 13.591 6.400 1.00 90.19 96 GLY A N 1
ATOM 725 C CA . GLY A 1 96 ? -7.152 15.000 6.358 1.00 90.19 96 GLY A CA 1
ATOM 726 C C . GLY A 1 96 ? -5.668 15.225 6.665 1.00 90.19 96 GLY A C 1
ATOM 727 O O . GLY A 1 96 ? -5.025 16.007 5.981 1.00 90.19 96 GLY A O 1
ATOM 728 N N . MET A 1 97 ? -5.102 14.500 7.635 1.00 88.81 97 MET A N 1
ATOM 729 C CA . MET A 1 97 ? -3.673 14.589 7.986 1.00 88.81 97 MET A CA 1
ATOM 730 C C . MET A 1 97 ? -2.736 13.944 6.952 1.00 88.81 97 MET A C 1
ATOM 732 O O . MET A 1 97 ? -1.550 14.246 6.949 1.00 88.81 97 MET A O 1
ATOM 736 N N . LEU A 1 98 ? -3.238 13.024 6.123 1.00 84.00 98 LEU A N 1
ATOM 737 C CA . LEU A 1 98 ? -2.462 12.341 5.077 1.00 84.00 98 LEU A CA 1
ATOM 738 C C . LEU A 1 98 ? -2.574 13.016 3.702 1.00 84.00 98 LEU A C 1
ATOM 740 O O . LEU A 1 98 ? -1.759 12.737 2.825 1.00 84.00 98 LEU A O 1
ATOM 744 N N . GLY A 1 99 ? -3.617 13.823 3.493 1.00 74.50 99 GLY A N 1
ATOM 745 C CA . GLY A 1 99 ? -3.879 14.550 2.248 1.00 74.50 99 GLY A CA 1
ATOM 746 C C . GLY A 1 99 ? -3.426 16.015 2.246 1.00 74.50 99 GLY A C 1
ATOM 747 O O . GLY A 1 99 ? -3.568 16.666 1.212 1.00 74.50 99 GLY A O 1
ATOM 748 N N . LEU A 1 100 ? -2.919 16.521 3.376 1.00 51.28 100 LEU A N 1
ATOM 749 C CA . LEU A 1 100 ? -2.250 17.821 3.534 1.00 51.28 100 LEU A CA 1
ATOM 750 C C . LEU A 1 100 ? -0.731 17.626 3.568 1.00 51.28 100 LEU A C 1
ATOM 752 O O . LEU A 1 100 ? -0.027 18.516 3.045 1.00 51.28 100 LEU A O 1
#

Sequence (100 aa):
MSETAGKGGLLRSSAVVSVMTLLSRVLGMVRDMVVASYFGSGAAADAFFIAFKIPNFLRRLFAEGAFAQAFVPVLSEYRTKRTLVEVKLLVDRTAGMLGL

Radius of gyration: 20.39 Å; chains: 1; bounding box: 40×47×49 Å

Secondary structure (DSSP, 8-state):
------HHHHHHHHHHHHHHHHHHHHHHHHHHHHHHHHHTTSHHHHHHHHHHHHHHHHHHHHTSSHHHHHHHHHHHHHHHHS-HHHHHHHHHHHHHHHH-

Foldseek 3Di:
DDDPPDPVNVVVVVVVVVVVVVVVVVVVVVVLVVLCVVQPPDPSSVVVVVVVVVVVVVCCVDPVDPCVVVVVVVLVCCVVPHDPVVSVVVVVVVVVVVVD

pLDDT: mean 81.51, std 13.77, range [35.91, 95.69]